Protein AF-A0A963VNC9-F1 (afdb_monomer)

pLDDT: mean 85.59, std 17.91, range [33.34, 98.19]

Sol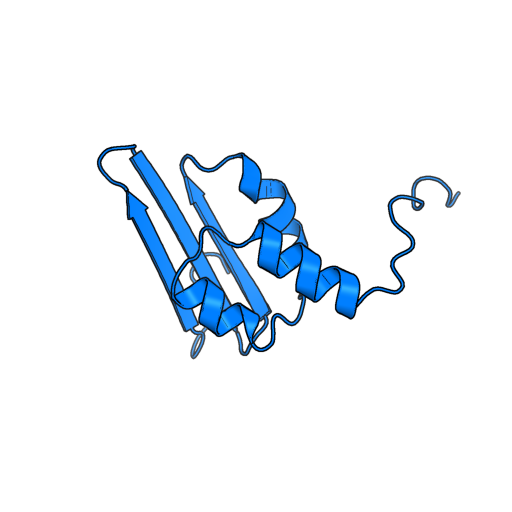vent-accessible surface area (backbone atoms only — not comparable to full-atom values): 5466 Å² total; per-residue (Å²): 81,67,91,40,56,93,95,39,51,71,38,74,50,74,41,74,90,79,62,27,35,38,37,43,15,27,48,95,42,22,39,58,22,57,49,68,37,84,52,72,89,48,51,68,53,53,49,50,35,37,78,61,54,44,62,36,57,76,42,42,67,49,34,61,75,42,67,86,49,51,62,61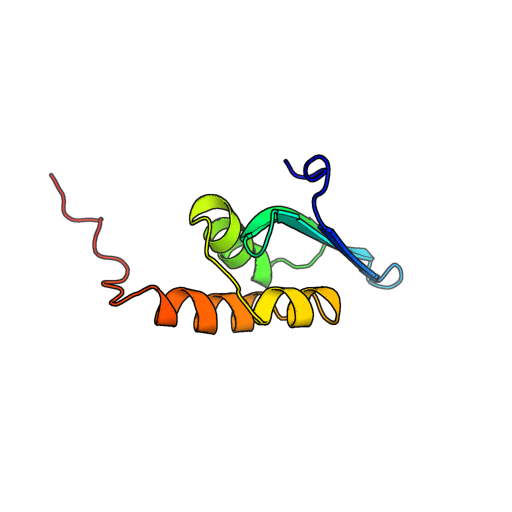,43,45,54,57,34,48,54,72,75,30,95,66,82,70,96,62,88,88,72,78,133

Nearest PDB structures (foldseek):
  8c0z-assembly1_E  TM=9.303E-01  e=8.831E-07  Aromatoleum aromaticum
  4h4r-assembly1_A  TM=8.516E-01  e=1.067E+00  Acidovorax sp. KKS102
  4h4x-assembly1_A  TM=8.520E-01  e=1.067E+00  Acidovorax sp. KKS102
  4h4p-assembly1_A  TM=8.512E-01  e=1.673E+00  Acidovorax sp. KKS102
  3lxd-assembly1_A  TM=7.742E-01  e=1.903E+00  Novosphingobium aromaticivorans DSM 12444

Mean predicted aligned error: 7.06 Å

Secondary structure (DSSP, 8-state):
-TT--TT-EEEEEEETTTTEEEEEEEETTEEEEEEEES--TTHHHHHHHHHTT-B-TTHHHHHTT-GGGHHHHHHHHHHHH-----S-TT---

Sequence 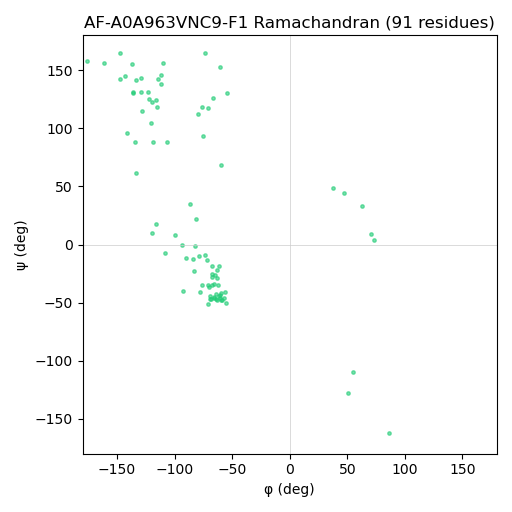(93 aa):
NWEGVPGGEHVELTDASAGRHLSLQFKDDVLVGCNSVGWTDHVGVMRGLVEGQIHLGAWKDTLKKDPTRLMDAYLASAQAQSGWNGAQDERRR

Structure (mmCIF, N/CA/C/O backbone):
data_AF-A0A963VNC9-F1
#
_entry.id   AF-A0A963VNC9-F1
#
loop_
_atom_site.group_PDB
_atom_site.id
_atom_site.type_symbol
_atom_site.label_atom_id
_atom_site.label_alt_id
_atom_site.label_comp_id
_atom_site.label_asym_id
_atom_site.label_entity_id
_atom_site.label_seq_id
_atom_site.pdbx_PDB_ins_code
_atom_site.Cartn_x
_atom_site.Cartn_y
_atom_site.Cartn_z
_atom_site.occupancy
_atom_site.B_iso_or_equiv
_atom_site.auth_seq_id
_atom_site.auth_comp_id
_atom_site.auth_asym_id
_atom_site.auth_atom_id
_atom_site.pdbx_PDB_model_num
ATOM 1 N N . ASN A 1 1 ? 7.962 5.364 10.189 1.00 63.25 1 ASN A N 1
A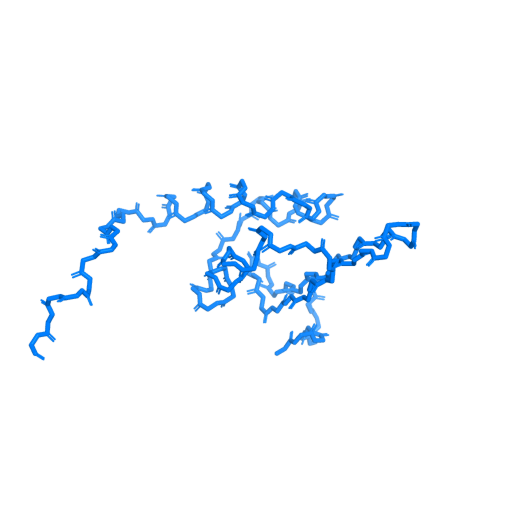TOM 2 C CA . ASN A 1 1 ? 7.992 3.886 10.274 1.00 63.25 1 ASN A CA 1
ATOM 3 C C . ASN A 1 1 ? 7.994 3.246 8.889 1.00 63.25 1 ASN A C 1
ATOM 5 O O . ASN A 1 1 ? 7.186 2.368 8.621 1.00 63.25 1 ASN A O 1
ATOM 9 N N . TRP A 1 2 ? 8.898 3.660 7.993 1.00 71.56 2 TRP A N 1
ATOM 10 C CA . TRP A 1 2 ? 9.029 3.014 6.674 1.00 71.56 2 TRP A CA 1
ATOM 11 C C . TRP A 1 2 ? 9.506 1.553 6.805 1.00 71.56 2 TRP A C 1
ATOM 13 O O . TRP A 1 2 ? 9.162 0.708 5.990 1.00 71.56 2 TRP A O 1
ATOM 23 N N . GLU A 1 3 ? 10.223 1.252 7.888 1.00 81.81 3 GLU A N 1
ATOM 24 C CA . GLU A 1 3 ? 10.699 -0.077 8.295 1.00 81.81 3 GLU A CA 1
ATOM 25 C C . GLU A 1 3 ? 9.656 -0.929 9.048 1.00 81.81 3 GLU A C 1
ATOM 27 O O . GLU A 1 3 ? 9.933 -2.067 9.412 1.00 81.81 3 GLU A O 1
ATOM 32 N N . GLY A 1 4 ? 8.452 -0.396 9.286 1.00 88.94 4 GLY A N 1
ATOM 33 C CA . GLY A 1 4 ? 7.394 -1.078 10.035 1.00 88.94 4 GLY A CA 1
ATOM 34 C C . GLY A 1 4 ? 7.481 -0.891 11.550 1.00 88.94 4 GLY A C 1
ATOM 35 O O . GLY A 1 4 ? 8.070 0.075 12.039 1.00 88.94 4 GLY A O 1
ATOM 36 N N . VAL A 1 5 ? 6.798 -1.764 12.298 1.00 93.12 5 VAL A N 1
ATOM 37 C CA . VAL A 1 5 ? 6.730 -1.749 13.772 1.00 93.12 5 VAL A CA 1
ATOM 38 C C . VAL A 1 5 ? 6.865 -3.171 14.331 1.00 93.12 5 VAL A C 1
ATOM 40 O O . VAL A 1 5 ? 6.508 -4.125 13.636 1.00 93.12 5 VAL A O 1
ATOM 43 N N . PRO A 1 6 ? 7.327 -3.354 15.584 1.00 94.75 6 PRO A N 1
ATOM 44 C CA . PRO A 1 6 ? 7.356 -4.671 16.217 1.00 94.75 6 PRO A CA 1
ATOM 45 C C . PRO A 1 6 ? 5.978 -5.343 16.211 1.00 94.75 6 PRO A C 1
ATOM 47 O O . PRO A 1 6 ? 4.985 -4.729 16.597 1.00 94.75 6 PRO A O 1
ATOM 50 N N . GLY A 1 7 ? 5.924 -6.602 15.767 1.00 93.62 7 GLY A N 1
ATOM 51 C CA . GLY A 1 7 ? 4.674 -7.365 15.640 1.00 93.62 7 GLY A CA 1
ATOM 52 C C . GLY A 1 7 ? 3.768 -6.932 14.481 1.00 93.62 7 GLY A C 1
ATOM 53 O O . GLY A 1 7 ? 2.675 -7.472 14.345 1.00 93.62 7 GLY A O 1
ATOM 54 N N . GLY A 1 8 ? 4.204 -5.974 13.658 1.00 95.12 8 GLY A N 1
ATOM 55 C CA . GLY A 1 8 ? 3.513 -5.576 12.439 1.00 95.12 8 GLY A CA 1
ATOM 56 C C . GLY A 1 8 ? 3.647 -6.605 11.319 1.00 95.12 8 GLY A C 1
ATOM 57 O O . GLY A 1 8 ? 4.505 -7.490 11.339 1.00 95.12 8 GLY A O 1
ATOM 58 N N . GLU A 1 9 ? 2.795 -6.460 10.314 1.00 97.94 9 GLU A N 1
ATOM 59 C CA . GLU A 1 9 ? 2.809 -7.280 9.105 1.00 97.94 9 GLU A CA 1
ATOM 60 C C . GLU A 1 9 ? 3.274 -6.448 7.916 1.00 97.94 9 GLU A C 1
ATOM 62 O O . GLU A 1 9 ? 3.123 -5.230 7.916 1.00 97.94 9 GLU A O 1
ATOM 67 N N . HIS A 1 10 ? 3.808 -7.089 6.880 1.00 97.50 10 HIS A N 1
ATOM 68 C CA . HIS A 1 10 ? 4.267 -6.378 5.692 1.00 97.50 10 HIS A CA 1
ATOM 69 C C . HIS A 1 10 ? 4.091 -7.193 4.417 1.00 97.50 10 HIS A C 1
ATOM 71 O O . HIS A 1 10 ? 3.852 -8.404 4.460 1.00 97.50 10 HIS A O 1
ATOM 77 N N . VAL A 1 11 ? 4.191 -6.506 3.283 1.00 97.88 11 VAL A N 1
ATOM 78 C CA . VAL A 1 11 ? 4.286 -7.106 1.949 1.00 97.88 11 VAL A CA 1
ATOM 79 C C . VAL A 1 11 ? 5.226 -6.272 1.095 1.00 97.88 11 VAL A C 1
ATOM 81 O O . VAL A 1 11 ? 5.243 -5.043 1.193 1.00 97.88 11 VAL A O 1
ATOM 84 N N . GLU A 1 12 ? 5.973 -6.951 0.233 1.00 96.25 12 GLU A N 1
ATOM 85 C CA . GLU A 1 12 ? 6.849 -6.320 -0.740 1.00 96.25 12 GLU A CA 1
ATOM 86 C C . GLU A 1 12 ? 6.592 -6.877 -2.136 1.00 96.25 12 GLU A C 1
ATOM 88 O O . GLU A 1 12 ? 6.347 -8.071 -2.317 1.00 96.25 12 GLU A O 1
ATOM 93 N N . LEU A 1 13 ? 6.678 -6.001 -3.131 1.00 96.19 13 LEU A N 1
ATOM 94 C CA . LEU A 1 13 ? 6.669 -6.347 -4.542 1.00 96.19 13 LEU A CA 1
ATOM 95 C C . LEU A 1 13 ? 7.871 -5.688 -5.207 1.00 96.19 13 LEU A C 1
ATOM 97 O O . LEU A 1 13 ? 7.936 -4.465 -5.318 1.00 96.19 13 LEU A O 1
ATOM 101 N N . THR A 1 14 ? 8.800 -6.511 -5.686 1.00 96.38 14 THR A N 1
ATOM 102 C CA . THR A 1 14 ? 9.992 -6.057 -6.407 1.00 96.38 14 THR A CA 1
ATOM 103 C C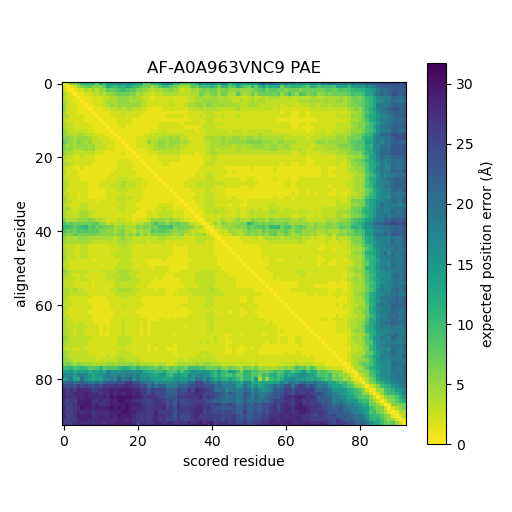 . THR A 1 14 ? 9.948 -6.564 -7.838 1.00 96.38 14 THR A C 1
ATOM 105 O O . THR A 1 14 ? 10.002 -7.768 -8.079 1.00 96.38 14 THR A O 1
ATOM 108 N N . ASP A 1 15 ? 9.911 -5.639 -8.790 1.00 95.06 15 ASP A N 1
ATOM 109 C CA . ASP A 1 15 ? 10.113 -5.908 -10.210 1.00 95.06 15 ASP A CA 1
ATOM 110 C C . ASP A 1 15 ? 11.495 -5.376 -10.598 1.00 95.06 15 ASP A C 1
ATOM 112 O O . ASP A 1 15 ? 11.663 -4.221 -10.998 1.00 95.06 15 ASP A O 1
ATOM 116 N N . ALA A 1 16 ? 12.504 -6.234 -10.441 1.00 94.44 16 ALA A N 1
ATOM 117 C CA . ALA A 1 16 ? 13.893 -5.887 -10.726 1.00 94.44 16 ALA A CA 1
ATOM 118 C C . ALA A 1 16 ? 14.120 -5.540 -12.207 1.00 94.44 16 ALA A C 1
ATOM 120 O O . ALA A 1 16 ? 14.990 -4.730 -12.515 1.00 94.44 16 ALA A O 1
ATOM 121 N N . SER A 1 17 ? 13.323 -6.114 -13.115 1.00 96.00 17 SER A N 1
ATOM 122 C CA . SER A 1 17 ? 13.451 -5.879 -14.557 1.00 96.00 17 SER A CA 1
ATOM 123 C C . SER A 1 17 ? 13.026 -4.466 -14.956 1.00 96.00 17 SER A C 1
ATOM 125 O O . SER A 1 17 ? 13.668 -3.843 -15.799 1.00 96.00 17 SER A O 1
ATOM 127 N N . ALA A 1 18 ? 11.992 -3.936 -14.299 1.00 93.44 18 ALA A N 1
ATOM 128 C CA . ALA A 1 18 ? 11.522 -2.569 -14.489 1.00 93.44 18 ALA A CA 1
ATOM 129 C C . ALA A 1 18 ? 12.139 -1.569 -13.493 1.00 93.44 18 ALA A C 1
ATOM 131 O O . ALA A 1 18 ? 11.799 -0.388 -13.532 1.00 93.44 18 ALA A O 1
ATOM 132 N N . GLY A 1 19 ? 13.003 -2.024 -12.578 1.00 94.25 19 GLY A N 1
ATOM 133 C CA . GLY A 1 19 ? 13.577 -1.184 -11.524 1.00 94.25 19 GLY A CA 1
ATOM 134 C C . GLY A 1 19 ? 12.529 -0.628 -10.555 1.00 94.25 19 GLY A C 1
ATOM 135 O O . GLY A 1 19 ? 12.668 0.500 -10.082 1.00 94.25 19 GLY A O 1
ATOM 136 N N . ARG A 1 20 ? 11.461 -1.388 -10.285 1.00 94.94 20 ARG A N 1
ATOM 137 C CA . ARG A 1 20 ? 10.347 -0.955 -9.435 1.00 94.94 20 ARG A CA 1
ATOM 138 C C . ARG A 1 20 ? 10.288 -1.738 -8.133 1.00 94.94 20 ARG A C 1
ATOM 140 O O . ARG A 1 20 ? 10.556 -2.938 -8.100 1.00 94.94 20 ARG A O 1
ATOM 147 N N . HIS A 1 21 ? 9.873 -1.065 -7.068 1.00 94.75 21 HIS A N 1
ATOM 148 C CA . HIS A 1 21 ? 9.686 -1.680 -5.760 1.00 94.75 21 HIS A CA 1
ATOM 149 C C . HIS A 1 21 ? 8.539 -1.012 -5.008 1.00 94.75 21 HIS A C 1
ATOM 151 O O . HIS A 1 21 ? 8.369 0.203 -5.080 1.00 94.75 21 HIS A O 1
ATOM 157 N N . LEU A 1 22 ? 7.772 -1.808 -4.275 1.00 94.81 22 LEU A N 1
ATOM 158 C CA . LEU A 1 22 ? 6.739 -1.350 -3.364 1.00 94.81 22 LEU A CA 1
ATOM 159 C C . LEU A 1 22 ? 6.854 -2.149 -2.067 1.00 94.81 22 LEU A C 1
ATOM 161 O O . LEU A 1 22 ? 6.903 -3.374 -2.116 1.00 94.81 22 LEU A O 1
ATOM 165 N N . SER A 1 23 ? 6.869 -1.466 -0.930 1.00 95.50 23 SER A N 1
ATOM 166 C CA . SER A 1 23 ? 6.839 -2.075 0.403 1.00 95.50 23 SER A CA 1
ATOM 167 C C . SER A 1 23 ? 5.746 -1.409 1.224 1.00 95.50 23 SER A C 1
ATOM 169 O O . SER A 1 23 ? 5.657 -0.179 1.240 1.00 95.50 23 SER A O 1
ATOM 171 N N . LEU A 1 24 ? 4.895 -2.210 1.866 1.00 97.38 24 LEU A N 1
ATOM 172 C CA . LEU A 1 24 ? 3.778 -1.758 2.698 1.00 97.38 24 LEU A CA 1
ATOM 173 C C . LEU A 1 24 ? 3.913 -2.343 4.101 1.00 97.38 24 LEU A C 1
ATOM 175 O O . LEU A 1 24 ? 4.081 -3.552 4.246 1.00 97.38 24 LEU A O 1
ATOM 179 N N . GLN A 1 25 ? 3.775 -1.488 5.112 1.00 98.19 25 GLN A N 1
ATOM 180 C CA . GLN A 1 25 ? 3.906 -1.836 6.522 1.00 98.19 25 GLN A CA 1
ATOM 181 C C . GLN A 1 25 ? 2.581 -1.638 7.245 1.00 98.19 25 GLN A C 1
ATOM 183 O O . GLN A 1 25 ? 2.034 -0.533 7.268 1.00 98.19 25 GLN A O 1
ATOM 188 N N . PHE A 1 26 ? 2.095 -2.686 7.894 1.00 97.94 26 PHE A N 1
ATOM 189 C CA . PHE A 1 26 ? 0.819 -2.705 8.591 1.00 97.94 26 PHE A CA 1
ATOM 190 C C . PHE A 1 26 ? 1.001 -2.865 10.096 1.00 97.94 26 PHE A C 1
ATOM 192 O O . PHE A 1 26 ? 1.831 -3.642 10.573 1.00 97.94 26 PHE A O 1
ATOM 199 N N . LYS A 1 27 ? 0.146 -2.173 10.844 1.00 97.50 27 LYS A N 1
ATOM 200 C CA . LYS A 1 27 ? -0.157 -2.477 12.239 1.00 97.50 27 LYS A CA 1
ATOM 201 C C . LYS A 1 27 ? -1.648 -2.769 12.317 1.00 97.50 27 LYS A C 1
ATOM 203 O O . LYS A 1 27 ? -2.446 -1.923 11.925 1.00 97.50 27 LYS A O 1
ATOM 208 N N . ASP A 1 28 ? -2.004 -3.952 12.805 1.00 96.56 28 ASP A N 1
ATOM 209 C CA . ASP A 1 28 ? -3.378 -4.458 12.773 1.00 96.56 28 ASP A CA 1
ATOM 210 C C . ASP A 1 28 ? -3.936 -4.441 11.342 1.00 96.56 28 ASP A C 1
ATOM 212 O O . ASP A 1 28 ? -3.473 -5.223 10.513 1.00 96.56 28 ASP A O 1
ATOM 216 N N . ASP A 1 29 ? -4.894 -3.571 11.027 1.00 96.94 29 ASP A N 1
ATOM 217 C CA . ASP A 1 29 ? -5.449 -3.366 9.686 1.00 96.94 29 ASP A CA 1
ATOM 218 C C . ASP A 1 29 ? -5.187 -1.959 9.120 1.00 96.94 29 ASP A C 1
ATOM 220 O O . ASP A 1 29 ? -5.831 -1.548 8.159 1.00 96.94 29 ASP A O 1
ATOM 224 N N . VAL A 1 30 ? -4.223 -1.228 9.682 1.00 96.69 30 VAL A N 1
ATOM 225 C CA . VAL A 1 30 ? -3.862 0.134 9.271 1.00 96.69 30 VAL A CA 1
ATOM 226 C C . VAL A 1 30 ? -2.476 0.146 8.633 1.00 96.69 30 VAL A C 1
ATOM 228 O O . VAL A 1 30 ? -1.538 -0.477 9.136 1.00 96.69 30 VAL A O 1
ATOM 231 N N . LEU A 1 31 ? -2.325 0.895 7.538 1.00 97.06 31 LEU A N 1
ATOM 232 C CA . LEU A 1 31 ? -1.022 1.154 6.925 1.00 97.06 31 LEU A CA 1
ATOM 233 C C . LEU A 1 31 ? -0.255 2.194 7.762 1.00 97.06 31 LEU A C 1
ATOM 235 O O . LEU A 1 31 ? -0.702 3.325 7.913 1.00 97.06 31 LEU A O 1
ATOM 239 N N . VAL A 1 32 ? 0.906 1.825 8.306 1.00 97.00 32 VAL A N 1
ATOM 240 C CA . VAL A 1 32 ? 1.732 2.686 9.184 1.00 97.00 32 VAL A CA 1
ATOM 241 C C . VAL A 1 32 ? 3.021 3.177 8.523 1.00 97.00 32 VAL A C 1
ATOM 243 O O . VAL A 1 32 ? 3.749 4.000 9.085 1.00 97.00 32 VAL A O 1
ATOM 246 N N . GLY A 1 33 ? 3.314 2.673 7.330 1.00 95.75 33 GLY A N 1
ATOM 247 C CA . GLY A 1 33 ? 4.443 3.089 6.518 1.00 95.75 33 GLY A CA 1
ATOM 248 C C . GLY A 1 33 ? 4.442 2.382 5.173 1.00 95.75 33 GLY A C 1
ATOM 249 O O . GLY A 1 33 ? 3.840 1.324 5.008 1.00 95.75 33 GLY A O 1
ATOM 250 N N . CYS A 1 34 ? 5.111 2.982 4.201 1.00 95.12 34 CYS A N 1
ATOM 251 C CA . CYS A 1 34 ? 5.273 2.404 2.877 1.00 95.12 34 CYS A CA 1
ATOM 252 C C . CYS A 1 34 ? 6.433 3.074 2.140 1.00 95.12 34 CYS A C 1
ATOM 254 O O . CYS A 1 34 ? 6.766 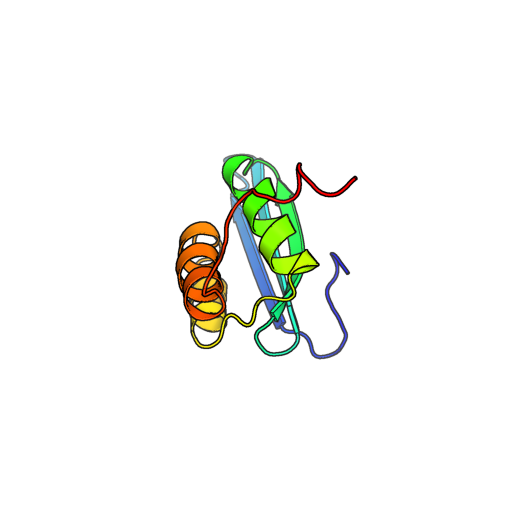4.227 2.424 1.00 95.12 34 CYS A O 1
ATOM 256 N N . ASN A 1 35 ? 7.010 2.366 1.174 1.00 92.69 35 ASN A N 1
ATOM 257 C CA . ASN A 1 35 ? 8.024 2.893 0.269 1.00 92.69 35 ASN A CA 1
ATOM 258 C C . ASN A 1 35 ? 7.704 2.495 -1.173 1.00 92.69 35 ASN A C 1
ATOM 260 O O . ASN A 1 35 ? 7.277 1.369 -1.418 1.00 92.69 35 ASN A O 1
ATOM 264 N N . SER A 1 36 ? 7.941 3.398 -2.122 1.00 92.12 36 SER A N 1
ATOM 265 C CA . SER A 1 36 ? 7.713 3.154 -3.547 1.00 92.12 36 SER A CA 1
ATOM 266 C C . SER A 1 36 ? 8.879 3.670 -4.372 1.00 92.12 36 SER A C 1
ATOM 268 O O . SER A 1 36 ? 9.302 4.816 -4.229 1.00 92.12 36 SER A O 1
ATOM 270 N N . VAL A 1 37 ? 9.358 2.823 -5.274 1.00 93.44 37 VAL A N 1
ATOM 271 C CA . VAL A 1 37 ? 10.330 3.155 -6.310 1.00 93.44 37 VAL A CA 1
ATOM 272 C C . VAL A 1 37 ? 9.698 2.831 -7.655 1.00 93.44 37 VAL A C 1
ATOM 274 O O . VAL A 1 37 ? 9.235 1.713 -7.876 1.00 93.44 37 VAL A O 1
ATOM 277 N N . GLY A 1 38 ? 9.661 3.817 -8.552 1.00 90.56 38 GLY A N 1
ATOM 278 C CA . GLY A 1 38 ? 9.121 3.655 -9.903 1.00 90.56 38 GLY A CA 1
ATOM 279 C C . GLY A 1 38 ? 7.594 3.495 -9.994 1.00 90.56 38 GLY A C 1
ATOM 280 O O . GLY A 1 38 ? 7.098 3.229 -11.086 1.00 90.56 38 GLY A O 1
ATOM 281 N N . TRP A 1 39 ? 6.845 3.698 -8.898 1.00 83.56 39 TRP A N 1
ATOM 282 C CA . TRP A 1 39 ? 5.377 3.794 -8.910 1.00 83.56 39 TRP A CA 1
ATOM 283 C C . TRP A 1 39 ? 4.899 5.165 -8.416 1.00 83.56 39 TRP A C 1
ATOM 285 O O . TRP A 1 39 ? 4.653 5.368 -7.222 1.00 83.56 39 TRP A O 1
ATOM 295 N N . THR A 1 40 ? 4.784 6.121 -9.338 1.00 78.69 40 THR A N 1
ATOM 296 C CA . THR A 1 40 ? 4.433 7.520 -9.036 1.00 78.69 40 THR A CA 1
ATOM 297 C C . THR A 1 40 ? 2.951 7.718 -8.736 1.00 78.69 40 THR A C 1
ATOM 299 O O . THR A 1 40 ? 2.608 8.506 -7.856 1.00 78.69 40 THR A O 1
ATOM 302 N N . ASP A 1 41 ? 2.074 6.962 -9.397 1.00 80.94 41 ASP A N 1
ATOM 303 C CA . ASP A 1 41 ? 0.617 7.141 -9.299 1.00 80.94 41 ASP A CA 1
ATOM 304 C C . ASP A 1 41 ? 0.064 6.784 -7.910 1.00 80.94 41 ASP A C 1
ATOM 306 O O . ASP A 1 41 ? -1.020 7.218 -7.520 1.00 80.94 41 ASP A O 1
ATOM 310 N N . HIS A 1 42 ? 0.827 6.028 -7.118 1.00 81.25 42 HIS A N 1
ATOM 311 C CA . HIS A 1 42 ? 0.420 5.600 -5.783 1.00 81.25 42 HIS A CA 1
ATOM 312 C C . HIS A 1 42 ? 0.820 6.578 -4.670 1.00 81.25 42 HIS A C 1
ATOM 314 O O . HIS A 1 42 ? 0.335 6.431 -3.550 1.00 81.25 42 HIS A O 1
ATOM 320 N N . VAL A 1 43 ? 1.674 7.580 -4.931 1.00 86.62 43 VAL A N 1
ATOM 321 C CA . VAL A 1 43 ? 2.281 8.417 -3.872 1.00 86.62 43 VAL A CA 1
ATOM 322 C C . VAL A 1 43 ? 1.238 9.174 -3.047 1.00 86.62 43 VAL A C 1
ATOM 324 O O . VAL A 1 43 ? 1.289 9.144 -1.817 1.00 86.62 43 VAL A O 1
ATOM 327 N N . GLY A 1 44 ? 0.258 9.804 -3.702 1.00 89.19 44 GLY A N 1
ATOM 328 C CA . GLY A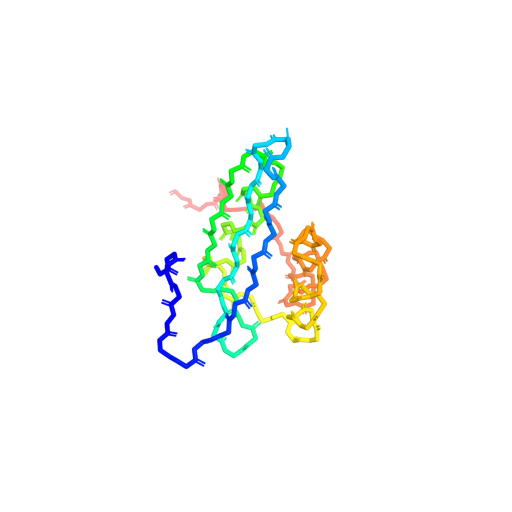 1 44 ? -0.804 10.536 -3.004 1.00 89.19 44 GLY A CA 1
ATOM 329 C C . GLY A 1 44 ? -1.683 9.628 -2.139 1.00 89.19 44 GLY A C 1
ATOM 330 O O . GLY A 1 44 ? -1.973 9.956 -0.990 1.00 89.19 44 GLY A O 1
ATOM 331 N N . VAL A 1 45 ? -2.047 8.454 -2.664 1.00 91.81 45 VAL A N 1
ATOM 332 C CA . VAL A 1 45 ? -2.865 7.460 -1.952 1.00 91.81 45 VAL A CA 1
ATOM 333 C C . VAL A 1 45 ? -2.133 6.894 -0.741 1.00 91.81 45 VAL A C 1
ATOM 335 O O . VAL A 1 45 ? -2.702 6.811 0.342 1.00 91.81 45 VAL A O 1
ATOM 338 N N . MET A 1 46 ? -0.861 6.539 -0.910 1.00 92.62 46 MET A N 1
ATOM 339 C CA . MET A 1 46 ? -0.012 6.039 0.169 1.00 92.62 46 MET A CA 1
ATOM 340 C C . MET A 1 46 ? 0.070 7.034 1.327 1.00 92.62 46 MET A C 1
ATOM 342 O O . MET A 1 46 ? -0.129 6.653 2.479 1.00 92.62 46 MET A O 1
ATOM 346 N N . ARG A 1 47 ? 0.285 8.320 1.018 1.00 91.75 47 ARG A N 1
ATOM 347 C CA . ARG A 1 47 ? 0.270 9.385 2.024 1.00 91.75 47 ARG A CA 1
ATOM 348 C C . ARG A 1 47 ? -1.080 9.458 2.739 1.00 91.75 47 ARG A C 1
ATOM 350 O O . ARG A 1 47 ? -1.103 9.477 3.963 1.00 91.75 47 ARG A O 1
ATOM 357 N N . GLY A 1 48 ? -2.188 9.447 1.994 1.00 92.00 48 GLY A N 1
ATOM 358 C CA . GLY A 1 48 ? -3.539 9.494 2.563 1.00 92.00 48 GLY A CA 1
ATOM 359 C C . GLY A 1 48 ? -3.850 8.319 3.495 1.00 92.00 48 GLY A C 1
ATOM 360 O O . GLY A 1 48 ? -4.409 8.523 4.569 1.00 92.00 48 GLY A O 1
ATOM 361 N N . LEU A 1 49 ? -3.440 7.103 3.127 1.00 93.44 49 LEU A N 1
ATOM 362 C CA . LEU A 1 49 ? -3.611 5.908 3.958 1.00 93.44 49 LEU A CA 1
ATOM 363 C C . LEU A 1 49 ? -2.792 5.973 5.254 1.00 93.44 49 LEU A C 1
ATOM 365 O O . LEU A 1 49 ? -3.331 5.671 6.318 1.00 93.44 49 LEU A O 1
ATOM 369 N N . VAL A 1 50 ? -1.518 6.378 5.171 1.00 93.69 50 VAL A N 1
ATOM 370 C CA . VAL A 1 50 ? -0.618 6.446 6.335 1.00 93.69 50 VAL A CA 1
ATOM 371 C C . VAL A 1 50 ? -0.998 7.589 7.274 1.00 93.69 50 VAL A C 1
ATOM 373 O O . VAL A 1 50 ? -1.146 7.373 8.475 1.00 93.69 50 VAL A O 1
ATOM 37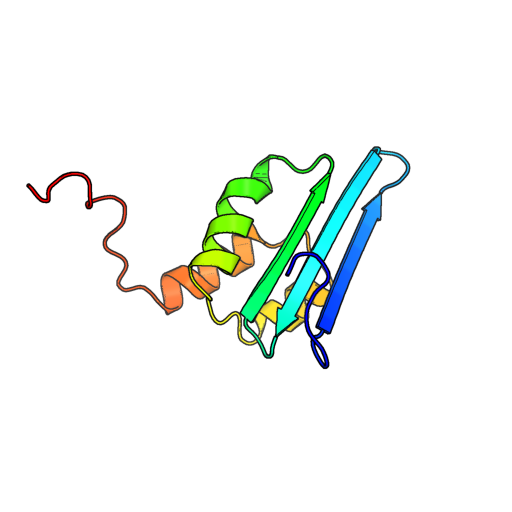6 N N . GLU A 1 51 ? -1.165 8.805 6.749 1.00 93.06 51 GLU A N 1
ATOM 377 C CA . GLU A 1 51 ? -1.479 9.985 7.565 1.00 93.06 51 GLU A CA 1
ATOM 378 C C . GLU A 1 51 ? -2.912 9.945 8.106 1.00 93.06 51 GLU A C 1
ATOM 380 O O . GLU A 1 51 ? -3.152 10.370 9.233 1.00 93.06 51 GLU A O 1
ATOM 385 N N . GLY A 1 52 ? -3.857 9.406 7.330 1.00 91.12 52 GLY A N 1
ATOM 386 C CA . GLY A 1 52 ? -5.253 9.259 7.742 1.00 91.12 52 GLY A CA 1
ATOM 387 C C . GLY A 1 52 ? -5.511 8.080 8.679 1.00 91.12 52 GLY A C 1
ATOM 388 O O . GLY A 1 52 ? -6.614 7.977 9.206 1.00 91.12 52 GLY A O 1
ATOM 389 N N . GLN A 1 53 ? -4.526 7.193 8.875 1.00 93.50 53 GLN A N 1
ATOM 390 C CA . GLN A 1 53 ? -4.654 5.959 9.660 1.00 93.50 53 GLN A CA 1
ATOM 391 C C . GLN A 1 53 ? -5.926 5.164 9.314 1.00 93.50 53 GLN A C 1
ATOM 393 O O . GLN A 1 53 ? -6.656 4.695 10.186 1.00 93.50 53 GLN A O 1
ATOM 398 N N . ILE A 1 54 ? -6.201 5.043 8.015 1.00 93.56 54 ILE A N 1
ATOM 399 C CA . ILE A 1 54 ? -7.426 4.432 7.496 1.00 93.56 54 ILE A CA 1
ATOM 400 C C . ILE A 1 54 ? -7.430 2.934 7.824 1.00 93.56 54 ILE A C 1
ATOM 402 O O . ILE A 1 54 ? -6.504 2.207 7.457 1.00 93.56 54 ILE A O 1
ATOM 406 N N . HIS A 1 55 ? -8.496 2.466 8.476 1.00 95.75 55 HIS A N 1
ATOM 407 C CA . HIS A 1 55 ? -8.729 1.038 8.709 1.00 95.75 55 HIS A CA 1
ATOM 408 C C . HIS A 1 55 ? -9.104 0.350 7.396 1.00 95.75 55 HIS A C 1
ATOM 410 O O . HIS A 1 55 ? -10.128 0.650 6.774 1.00 95.75 55 HIS A O 1
ATOM 416 N N . LEU A 1 56 ? -8.262 -0.585 6.969 1.00 96.06 56 LEU A N 1
ATOM 417 C CA . LEU A 1 56 ? -8.426 -1.304 5.711 1.00 96.06 56 LEU A CA 1
ATOM 418 C C . LEU A 1 56 ? -9.391 -2.488 5.851 1.00 96.06 56 LEU A C 1
ATOM 420 O O . LEU A 1 56 ? -9.958 -2.938 4.854 1.00 96.06 56 LEU A O 1
ATOM 424 N N . GLY A 1 57 ? -9.594 -3.019 7.060 1.00 95.81 57 GLY A N 1
ATOM 425 C CA . GLY A 1 57 ? -10.345 -4.252 7.271 1.00 95.81 57 GLY A CA 1
ATOM 426 C C . GLY A 1 57 ? -9.847 -5.375 6.354 1.00 95.81 57 GLY A C 1
ATOM 427 O O . GLY A 1 57 ? -8.647 -5.637 6.247 1.00 95.81 57 GLY A O 1
ATOM 428 N N . ALA A 1 58 ? -10.771 -5.999 5.617 1.00 96.12 58 ALA A N 1
ATOM 429 C CA . ALA A 1 58 ? -10.460 -7.075 4.670 1.00 96.12 58 ALA A CA 1
ATOM 430 C C . ALA A 1 58 ? -9.518 -6.650 3.521 1.00 96.12 58 ALA A C 1
ATOM 432 O O . ALA A 1 58 ? -8.898 -7.503 2.878 1.00 96.12 58 ALA A O 1
ATOM 433 N N . TRP A 1 59 ? -9.366 -5.345 3.255 1.00 97.38 59 TRP A N 1
ATOM 434 C CA . TRP A 1 59 ? -8.433 -4.871 2.234 1.00 97.38 59 TRP A CA 1
ATOM 435 C C . TRP A 1 59 ? -6.974 -5.112 2.594 1.00 97.38 59 TRP A C 1
ATOM 437 O O . TRP A 1 59 ? -6.184 -5.292 1.669 1.00 97.38 59 TRP A O 1
ATOM 447 N N . LYS A 1 60 ? -6.606 -5.212 3.882 1.00 97.94 60 LYS A N 1
ATOM 448 C CA . LYS A 1 60 ? -5.231 -5.583 4.257 1.00 97.94 60 LYS A CA 1
ATOM 449 C C . LYS A 1 60 ? -4.833 -6.904 3.602 1.00 97.94 60 LYS A C 1
ATOM 451 O O . LYS A 1 60 ? -3.799 -6.979 2.947 1.00 97.94 60 LYS A O 1
ATOM 456 N N . ASP A 1 61 ? -5.668 -7.932 3.728 1.00 98.12 61 ASP A N 1
ATOM 457 C CA . ASP A 1 61 ? -5.356 -9.262 3.195 1.00 98.12 61 ASP A CA 1
ATOM 458 C C . ASP A 1 61 ? -5.318 -9.281 1.665 1.00 98.12 61 ASP A C 1
ATOM 460 O O . ASP A 1 61 ? -4.590 -10.072 1.065 1.00 98.12 61 ASP A O 1
ATOM 464 N N . THR A 1 62 ? -6.081 -8.392 1.025 1.00 98.12 62 THR A N 1
ATOM 465 C CA . THR A 1 62 ? -6.017 -8.188 -0.426 1.00 98.12 62 THR A CA 1
ATOM 466 C C . THR A 1 62 ? -4.697 -7.530 -0.822 1.00 98.12 62 THR A C 1
ATOM 468 O O . THR A 1 62 ? -4.019 -8.033 -1.714 1.00 98.12 62 THR A O 1
ATOM 471 N N . LEU A 1 63 ? -4.283 -6.472 -0.121 1.00 97.62 63 LEU A N 1
ATOM 472 C CA . LEU A 1 63 ? -3.021 -5.773 -0.374 1.00 97.62 63 LEU A CA 1
ATOM 473 C C . LEU A 1 63 ? -1.798 -6.647 -0.085 1.00 97.62 63 LEU A C 1
ATOM 475 O O . LEU A 1 63 ? -0.814 -6.578 -0.811 1.00 97.62 63 LEU A O 1
ATOM 479 N N . LYS A 1 64 ? -1.866 -7.529 0.919 1.00 98.12 64 LYS A N 1
ATOM 480 C CA . LYS A 1 64 ? -0.809 -8.518 1.182 1.00 98.12 64 LYS A CA 1
ATOM 481 C C . LYS A 1 64 ? -0.617 -9.525 0.046 1.00 98.12 64 LYS A C 1
ATOM 483 O O . LYS A 1 64 ? 0.438 -10.146 -0.031 1.00 98.12 64 LYS A O 1
ATOM 488 N N . LYS A 1 65 ? -1.627 -9.723 -0.805 1.00 98.00 65 LYS A N 1
ATOM 489 C CA . LYS A 1 65 ? -1.535 -10.577 -1.999 1.00 98.00 65 LYS A CA 1
ATOM 490 C C . LYS A 1 65 ? -1.132 -9.777 -3.232 1.00 98.00 65 LYS A C 1
ATOM 492 O O . LYS A 1 65 ? -0.355 -10.269 -4.040 1.00 98.00 65 LYS A O 1
ATOM 497 N N . ASP A 1 66 ? -1.670 -8.570 -3.364 1.00 97.12 66 ASP A N 1
ATOM 498 C CA . ASP A 1 66 ? -1.385 -7.663 -4.467 1.00 97.12 66 ASP A CA 1
ATOM 499 C C . ASP A 1 66 ? -1.292 -6.212 -3.960 1.00 97.12 66 ASP A C 1
ATOM 501 O O . ASP A 1 66 ? -2.315 -5.527 -3.822 1.00 97.12 66 ASP A O 1
ATOM 505 N N . PRO A 1 67 ? -0.072 -5.717 -3.681 1.00 95.50 67 PRO A N 1
ATOM 506 C CA . PRO A 1 67 ? 0.116 -4.384 -3.124 1.00 95.50 67 PRO A CA 1
ATOM 507 C C . PRO A 1 67 ? -0.121 -3.266 -4.148 1.00 95.50 67 PRO A C 1
ATOM 509 O O . PRO A 1 67 ? -0.211 -2.106 -3.760 1.00 95.50 67 PRO A O 1
ATOM 512 N N . THR A 1 68 ? -0.285 -3.572 -5.441 1.00 94.06 68 THR A N 1
ATOM 513 C CA . THR A 1 68 ? -0.582 -2.552 -6.467 1.00 94.06 68 THR A CA 1
ATOM 514 C C . THR A 1 68 ? -2.013 -2.006 -6.365 1.00 94.06 68 THR A C 1
ATOM 516 O O . THR A 1 68 ? -2.326 -0.938 -6.892 1.00 94.06 68 THR A O 1
ATOM 519 N N . ARG A 1 69 ? -2.884 -2.677 -5.598 1.00 95.88 69 ARG A N 1
ATOM 520 C CA . ARG A 1 69 ? -4.299 -2.315 -5.405 1.00 95.88 69 ARG A CA 1
ATOM 521 C C . ARG A 1 69 ? -4.547 -1.217 -4.363 1.00 95.88 69 ARG A C 1
ATOM 523 O O . ARG A 1 69 ? -5.653 -1.098 -3.839 1.00 95.88 69 ARG A O 1
ATOM 530 N N . LEU A 1 70 ? -3.540 -0.397 -4.058 1.00 93.69 70 LEU A N 1
ATOM 531 C CA . LEU A 1 70 ? -3.627 0.683 -3.065 1.00 93.69 70 LEU A CA 1
ATOM 532 C C . LEU A 1 70 ? -4.758 1.675 -3.348 1.00 93.69 70 LEU A C 1
ATOM 534 O O . LEU A 1 70 ? -5.445 2.089 -2.418 1.00 93.69 70 LEU A O 1
ATOM 538 N N . MET A 1 71 ? -4.960 2.051 -4.615 1.00 92.25 71 MET A N 1
ATOM 539 C CA . MET A 1 71 ? -6.027 2.984 -4.996 1.00 92.25 71 MET A CA 1
ATOM 540 C C . MET A 1 71 ? -7.411 2.390 -4.716 1.00 92.25 71 MET A C 1
ATOM 542 O O . MET A 1 71 ? -8.237 3.054 -4.096 1.00 92.25 71 MET A O 1
ATOM 546 N N . ASP A 1 72 ? -7.645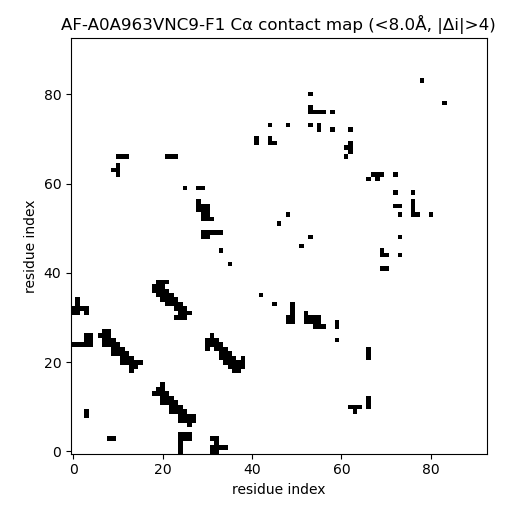 1.133 -5.108 1.00 94.56 72 ASP A N 1
ATOM 547 C CA . ASP A 1 72 ? -8.909 0.436 -4.843 1.00 94.56 72 ASP A CA 1
ATOM 548 C C . ASP A 1 72 ? -9.195 0.365 -3.339 1.00 94.56 72 ASP A C 1
ATOM 550 O O . ASP A 1 72 ? -10.292 0.703 -2.892 1.00 94.56 72 ASP A O 1
ATOM 554 N N . ALA A 1 73 ? -8.186 -0.039 -2.559 1.00 95.19 73 ALA A N 1
ATOM 555 C CA . ALA A 1 73 ? -8.288 -0.144 -1.110 1.00 95.19 73 ALA A CA 1
ATOM 556 C C . ALA A 1 73 ? -8.594 1.214 -0.471 1.00 95.19 73 ALA A C 1
ATOM 558 O O . ALA A 1 73 ? -9.487 1.315 0.367 1.00 95.19 73 ALA A O 1
ATOM 559 N N . TYR A 1 74 ? -7.912 2.276 -0.904 1.00 92.12 74 TYR A N 1
ATOM 560 C CA . TYR A 1 74 ? -8.178 3.625 -0.422 1.00 92.12 74 TYR A CA 1
ATOM 561 C C . TYR A 1 74 ? -9.587 4.093 -0.769 1.00 92.12 74 TYR A C 1
ATOM 563 O O . TYR A 1 74 ? -10.286 4.567 0.115 1.00 92.12 74 TYR A O 1
ATOM 571 N N . LEU A 1 75 ? -10.047 3.933 -2.012 1.00 90.69 75 LEU A N 1
ATOM 572 C CA . LEU A 1 75 ? -11.398 4.348 -2.398 1.00 90.69 75 LEU A CA 1
ATOM 573 C C . LEU A 1 75 ? -12.470 3.604 -1.596 1.00 90.69 75 LEU A C 1
ATOM 575 O O . LEU A 1 75 ? -13.406 4.234 -1.108 1.00 90.69 75 LEU A O 1
ATOM 579 N N . ALA A 1 76 ? -12.316 2.292 -1.415 1.00 91.31 76 ALA A N 1
ATOM 580 C CA . ALA A 1 76 ? -13.274 1.482 -0.675 1.00 91.31 76 ALA A CA 1
ATOM 581 C C . ALA A 1 76 ? -13.271 1.792 0.831 1.00 91.31 76 ALA A C 1
ATOM 583 O O . ALA A 1 76 ? -14.337 1.940 1.428 1.00 91.31 76 ALA A O 1
ATOM 584 N N . SER A 1 77 ? -12.093 1.918 1.447 1.00 89.19 77 SER A N 1
ATOM 585 C CA . SER A 1 77 ? -11.967 2.170 2.886 1.00 89.19 77 SER A CA 1
ATOM 586 C C . SER A 1 77 ? -12.237 3.629 3.251 1.00 89.19 77 SER A C 1
ATOM 588 O O . SER A 1 77 ? -12.936 3.893 4.228 1.00 89.19 77 SER A O 1
ATOM 590 N N . ALA A 1 78 ? -11.756 4.585 2.452 1.00 74.62 78 ALA A N 1
ATOM 591 C CA . ALA A 1 78 ? -11.996 6.001 2.693 1.00 74.62 78 ALA A CA 1
ATOM 592 C C . ALA A 1 78 ? -13.473 6.342 2.480 1.00 74.62 78 ALA A C 1
ATOM 594 O O . ALA A 1 78 ? -14.052 6.941 3.372 1.00 74.62 78 ALA A O 1
ATOM 595 N N . GLN A 1 79 ? -14.138 5.919 1.396 1.00 63.84 79 GLN A N 1
ATOM 596 C CA . GLN A 1 79 ? -15.580 6.189 1.229 1.00 63.84 79 GLN A CA 1
ATOM 597 C C . GLN A 1 79 ? -16.430 5.532 2.327 1.00 63.84 79 GLN A C 1
ATOM 599 O O . GLN A 1 79 ? -17.405 6.125 2.776 1.00 63.84 79 GLN A O 1
ATOM 604 N N . ALA A 1 80 ? -16.046 4.347 2.814 1.00 59.38 80 ALA A N 1
ATOM 605 C CA . ALA A 1 80 ? -16.738 3.694 3.926 1.00 59.38 80 ALA A CA 1
ATOM 606 C C . ALA A 1 80 ? -16.578 4.446 5.260 1.00 59.38 80 ALA A C 1
ATOM 608 O O . ALA A 1 80 ? -17.508 4.482 6.063 1.00 59.38 80 ALA A O 1
ATOM 609 N N . GLN A 1 81 ? -15.421 5.066 5.498 1.00 60.62 81 GLN A N 1
ATOM 610 C CA . GLN A 1 81 ? -15.174 5.891 6.689 1.00 60.62 81 GLN A CA 1
ATOM 611 C C . GLN A 1 81 ? -15.676 7.322 6.543 1.00 60.62 81 GLN A C 1
ATOM 613 O O . GLN A 1 81 ? -15.777 8.065 7.520 1.00 60.62 81 GLN A O 1
ATOM 618 N N . SER A 1 82 ? -16.024 7.695 5.320 1.00 55.94 82 SER A N 1
ATOM 619 C CA . SER A 1 82 ? -16.343 9.049 4.973 1.00 55.94 82 SER A CA 1
ATOM 620 C C . SER A 1 82 ? -17.759 9.170 4.433 1.00 55.94 82 SER A C 1
ATOM 622 O O . SER A 1 82 ? -18.012 9.047 3.237 1.00 55.94 82 SER A O 1
ATOM 624 N N . GLY A 1 83 ? -18.645 9.691 5.274 1.00 50.41 83 GLY A N 1
ATOM 625 C CA . GLY A 1 83 ? -19.414 10.846 4.811 1.00 50.41 83 GLY A CA 1
ATOM 626 C C . GLY A 1 83 ? -18.454 11.997 4.457 1.00 50.41 83 GLY A C 1
ATOM 627 O O . GLY A 1 83 ? -18.377 12.971 5.199 1.00 50.41 83 GLY A O 1
ATOM 628 N N . TRP A 1 84 ? -17.646 11.857 3.393 1.00 41.59 84 TRP A N 1
ATOM 629 C CA . TRP A 1 84 ? -16.547 12.779 3.074 1.00 41.59 84 TRP A CA 1
ATOM 630 C C . TRP A 1 84 ? -17.088 14.035 2.403 1.00 41.59 84 TRP A C 1
ATOM 632 O O . TRP A 1 84 ? -17.510 14.002 1.248 1.00 41.59 84 TRP A O 1
ATOM 642 N N . ASN A 1 85 ? -16.987 15.165 3.097 1.00 41.16 85 ASN A N 1
ATOM 643 C CA . ASN A 1 85 ? -16.868 16.468 2.452 1.00 41.16 85 ASN A CA 1
ATOM 644 C C . ASN A 1 85 ? -15.433 16.594 1.927 1.00 41.16 85 ASN A C 1
ATOM 646 O O . ASN A 1 85 ? -14.527 16.981 2.664 1.00 41.16 85 ASN A O 1
ATOM 650 N N . GLY A 1 86 ? -15.213 16.225 0.666 1.00 33.34 86 GLY A N 1
ATOM 651 C CA . GLY A 1 86 ? -13.931 16.456 0.003 1.00 33.34 86 GLY A CA 1
ATOM 652 C C . GLY A 1 86 ? -13.568 17.947 -0.069 1.00 33.34 86 GLY A C 1
ATOM 653 O O . GLY A 1 86 ? -14.446 18.805 -0.100 1.00 33.34 86 GLY A O 1
ATOM 654 N N . ALA A 1 87 ? -12.261 18.228 -0.110 1.00 44.75 87 ALA A N 1
ATOM 655 C CA . ALA A 1 87 ? -11.627 19.459 -0.610 1.00 44.75 87 ALA A CA 1
ATOM 656 C C . ALA A 1 87 ? -12.352 20.801 -0.334 1.00 44.75 87 ALA A C 1
ATOM 658 O O . ALA A 1 87 ? -12.517 21.616 -1.241 1.00 44.75 87 ALA A O 1
ATOM 659 N N . GLN A 1 88 ? -12.777 21.060 0.908 1.00 40.59 88 GLN A N 1
ATOM 660 C CA . GLN A 1 88 ? -13.319 22.370 1.314 1.00 40.59 88 GLN A CA 1
ATOM 661 C C . GLN A 1 88 ? -12.536 23.076 2.427 1.00 40.59 88 GLN A C 1
ATOM 663 O O . GLN A 1 88 ? -12.968 24.134 2.885 1.00 40.59 88 GLN A O 1
ATOM 668 N N . ASP A 1 89 ? -11.353 22.592 2.806 1.00 46.72 89 ASP A N 1
ATOM 669 C CA . ASP A 1 89 ? -10.507 23.300 3.779 1.00 46.72 89 ASP A CA 1
ATOM 670 C C . ASP A 1 89 ? -9.589 24.362 3.138 1.00 46.72 89 ASP A C 1
ATOM 672 O O . ASP A 1 89 ? -8.470 24.593 3.573 1.00 46.72 89 ASP A O 1
ATOM 676 N N . GLU A 1 90 ? -10.070 25.036 2.088 1.00 40.31 90 GLU A N 1
ATOM 677 C CA . GLU A 1 90 ? -9.509 26.320 1.625 1.00 40.31 90 GLU A CA 1
ATOM 678 C C . GLU A 1 90 ? -10.341 27.522 2.109 1.00 40.31 90 GLU A C 1
ATOM 680 O O . GLU A 1 90 ? -10.112 28.661 1.706 1.00 40.31 90 GLU A O 1
ATOM 685 N N . ARG A 1 91 ? -11.324 27.312 2.996 1.00 45.75 91 ARG A N 1
ATOM 686 C CA . ARG A 1 91 ? -12.112 28.410 3.580 1.00 45.75 91 ARG A CA 1
ATOM 687 C C . ARG A 1 91 ? -12.281 28.295 5.087 1.00 45.75 91 ARG A C 1
ATOM 689 O O . ARG A 1 91 ? -13.407 28.300 5.585 1.00 45.75 91 ARG A O 1
ATOM 696 N N . ARG A 1 92 ? -11.181 28.316 5.838 1.00 43.56 92 ARG A N 1
ATOM 697 C CA . ARG A 1 92 ? -11.225 28.773 7.235 1.00 43.56 92 ARG A CA 1
ATOM 698 C C . ARG A 1 92 ? -10.083 29.735 7.578 1.00 43.56 92 ARG A C 1
ATOM 700 O O . ARG A 1 92 ? -9.094 29.339 8.170 1.00 43.56 92 ARG A O 1
ATOM 707 N N . ARG A 1 93 ? -10.411 31.007 7.310 1.00 47.03 93 ARG A N 1
ATOM 708 C CA . ARG A 1 93 ? -9.985 32.265 7.957 1.00 47.03 93 ARG A CA 1
ATOM 709 C C . ARG A 1 93 ? -8.567 32.760 7.713 1.00 47.03 93 ARG A C 1
ATOM 711 O O . ARG A 1 93 ? -7.617 32.137 8.214 1.00 47.03 93 ARG A O 1
#

Radius of gyration: 14.02 Å; Cα contacts (8 Å, |Δi|>4): 142; chains: 1; bounding box: 33×43×31 Å

Foldseek 3Di:
DQVEDVVWDKAKDDDVVQRWIKIFIDDPQATQHIDIDPDPVCPVLSCCRNVVRFRQVVVSVVCNVPVVCSVVSSVVRVVVVDVDPPDPVVDDD